Protein AF-A0A0V0H2Q5-F1 (afdb_monomer_lite)

Radius of gyration: 36.79 Å; chains: 1; bounding box: 63×20×111 Å

Organism: Solanum chacoense (NCBI:txid4108)

Sequence (90 aa):
MNKEEFAIEEKTYENPEGLKIKIIFSNLGRRYKKIGENLYLMIEKETVRLEDSLTAMVRITKENEEIDRKKRNRYNKTTSKTRKYSRSKK

pLDDT: mean 82.83, std 12.92, range [43.25, 96.25]

Structure (mmCIF, N/CA/C/O backbone):
data_AF-A0A0V0H2Q5-F1
#
_entry.id   AF-A0A0V0H2Q5-F1
#
loop_
_atom_site.group_PDB
_atom_site.id
_atom_site.type_symbol
_atom_site.label_atom_id
_atom_site.label_alt_id
_atom_site.label_comp_id
_atom_site.label_asym_id
_atom_site.label_entity_id
_atom_site.label_seq_id
_atom_site.pdbx_PDB_ins_code
_atom_site.Cartn_x
_atom_site.Cartn_y
_atom_site.Cartn_z
_atom_site.occupancy
_atom_site.B_iso_or_equiv
_atom_site.auth_seq_id
_atom_site.auth_comp_id
_atom_site.auth_asym_id
_atom_site.auth_atom_id
_atom_site.pdbx_PDB_model_num
ATOM 1 N N . MET A 1 1 ? 26.473 -9.275 -15.308 1.00 43.25 1 MET A N 1
ATOM 2 C CA . MET A 1 1 ? 25.621 -8.381 -16.123 1.00 43.25 1 MET A CA 1
ATOM 3 C C . MET A 1 1 ? 25.878 -8.719 -17.585 1.00 43.25 1 MET A C 1
ATOM 5 O O . MET A 1 1 ? 26.914 -8.326 -18.110 1.00 43.25 1 MET A O 1
ATOM 9 N N . ASN A 1 2 ? 25.015 -9.542 -18.190 1.00 45.72 2 ASN A N 1
ATOM 10 C CA . ASN A 1 2 ? 25.186 -10.009 -19.569 1.00 45.72 2 ASN A CA 1
ATOM 11 C C . ASN A 1 2 ? 24.998 -8.837 -20.533 1.00 45.72 2 ASN A C 1
ATOM 13 O O . ASN A 1 2 ? 23.936 -8.223 -20.567 1.00 45.72 2 ASN A O 1
ATOM 17 N N . LYS A 1 3 ? 26.050 -8.511 -21.287 1.00 52.09 3 LYS A N 1
ATOM 18 C CA . LYS A 1 3 ? 26.081 -7.422 -22.276 1.00 52.09 3 LYS A CA 1
ATOM 19 C C . LYS A 1 3 ? 25.355 -7.776 -23.586 1.00 52.09 3 LYS A C 1
ATOM 21 O O . LYS A 1 3 ? 25.287 -6.937 -24.475 1.00 52.09 3 LYS A O 1
ATOM 26 N N . GLU A 1 4 ? 24.809 -8.984 -23.699 1.00 51.84 4 GLU A N 1
ATOM 27 C CA . GLU A 1 4 ? 24.354 -9.558 -24.972 1.00 51.84 4 GLU A CA 1
ATOM 28 C C . GLU A 1 4 ? 22.920 -9.173 -25.383 1.00 51.84 4 GLU A C 1
ATOM 30 O O . GLU A 1 4 ? 22.571 -9.325 -26.543 1.00 51.84 4 GLU A O 1
ATOM 35 N N . GLU A 1 5 ? 22.095 -8.589 -24.503 1.00 54.12 5 GLU A N 1
AT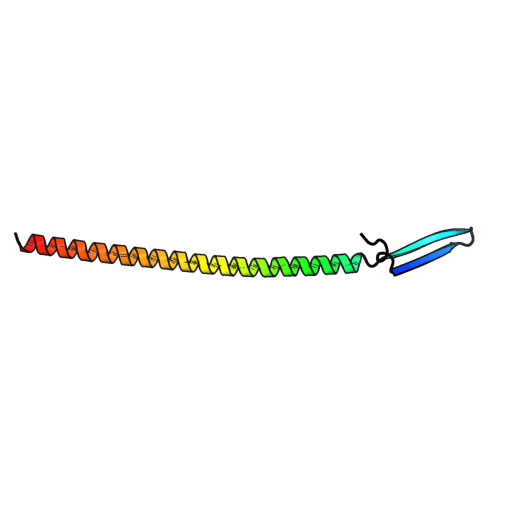OM 36 C CA . GLU A 1 5 ? 20.669 -8.321 -24.808 1.00 54.12 5 GLU A CA 1
ATOM 37 C C . GLU A 1 5 ? 20.319 -6.837 -25.055 1.00 54.12 5 GLU A C 1
ATOM 39 O O . GLU A 1 5 ? 19.168 -6.414 -24.896 1.00 54.12 5 GLU A O 1
ATOM 44 N N . PHE A 1 6 ? 21.291 -5.977 -25.377 1.00 57.53 6 PHE A N 1
ATOM 45 C CA . PHE A 1 6 ? 21.019 -4.535 -25.497 1.00 57.53 6 PHE A CA 1
ATOM 46 C C . PHE A 1 6 ? 20.711 -4.059 -26.918 1.00 57.53 6 PHE A C 1
ATOM 48 O O . PHE A 1 6 ? 19.846 -3.190 -27.065 1.00 57.53 6 PHE A O 1
ATOM 55 N N . ALA A 1 7 ? 21.364 -4.624 -27.932 1.00 59.69 7 ALA A N 1
ATOM 56 C CA . ALA A 1 7 ? 21.179 -4.256 -29.331 1.00 59.69 7 ALA A CA 1
ATOM 57 C C . ALA A 1 7 ? 20.267 -5.276 -30.025 1.00 59.69 7 ALA A C 1
ATOM 59 O O . ALA A 1 7 ? 20.544 -6.469 -30.007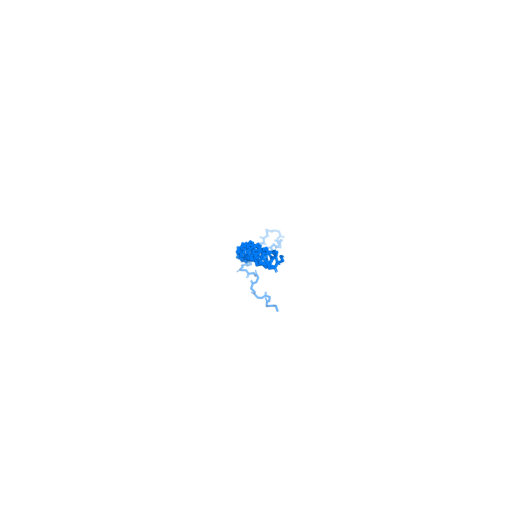 1.00 59.69 7 ALA A O 1
ATOM 60 N N . ILE A 1 8 ? 19.164 -4.800 -30.600 1.00 68.88 8 ILE A N 1
ATOM 61 C CA . ILE A 1 8 ? 18.222 -5.624 -31.374 1.00 68.88 8 ILE A CA 1
ATOM 62 C C . ILE A 1 8 ? 18.697 -5.717 -32.822 1.00 68.88 8 ILE A C 1
ATOM 64 O O . ILE A 1 8 ? 18.567 -6.752 -33.464 1.00 68.88 8 ILE A O 1
ATOM 68 N N . GLU A 1 9 ? 19.217 -4.603 -33.337 1.00 72.00 9 GLU A N 1
ATOM 69 C CA . GLU A 1 9 ? 19.595 -4.446 -34.733 1.00 72.00 9 GLU A CA 1
ATOM 70 C C . GLU A 1 9 ? 20.689 -3.377 -34.838 1.00 72.00 9 GLU A C 1
ATOM 72 O O . GLU A 1 9 ? 20.640 -2.344 -34.163 1.00 72.00 9 GLU A O 1
ATOM 77 N N . GLU A 1 10 ? 21.675 -3.619 -35.694 1.00 78.12 10 GLU A N 1
ATOM 78 C CA . GLU A 1 10 ? 22.735 -2.670 -36.024 1.00 78.12 10 GLU A CA 1
ATOM 79 C C . GLU A 1 10 ? 22.694 -2.403 -37.529 1.00 78.12 10 GLU A C 1
ATOM 81 O O . GLU A 1 10 ? 22.676 -3.339 -38.328 1.00 78.12 10 GLU A O 1
ATOM 86 N N . LYS A 1 11 ? 22.685 -1.126 -37.927 1.00 84.44 11 LYS A N 1
ATOM 87 C CA . LYS A 1 11 ? 22.800 -0.727 -39.335 1.00 84.44 11 LYS A CA 1
ATOM 88 C C . LYS A 1 11 ? 23.951 0.237 -39.521 1.00 84.44 11 LYS A C 1
ATOM 90 O O . LYS A 1 11 ? 24.039 1.252 -38.833 1.00 84.44 11 LYS A O 1
ATOM 95 N N . THR A 1 12 ? 24.811 -0.082 -40.479 1.00 86.12 12 THR A N 1
ATOM 96 C CA . THR A 1 12 ? 25.889 0.802 -40.916 1.00 86.12 12 THR A CA 1
ATOM 97 C C . THR A 1 12 ? 25.500 1.414 -42.250 1.00 86.12 12 THR A C 1
ATOM 99 O O . THR A 1 12 ? 25.160 0.695 -43.186 1.00 86.12 12 THR A O 1
ATOM 102 N N . TYR A 1 13 ? 25.544 2.737 -42.320 1.00 84.56 13 TYR A N 1
ATOM 103 C CA . TYR A 1 13 ? 25.323 3.510 -43.532 1.00 84.56 13 TYR A CA 1
ATOM 104 C C . TYR A 1 13 ? 26.640 4.151 -43.938 1.00 84.56 13 TYR A C 1
ATOM 106 O O . TYR A 1 13 ? 27.361 4.671 -43.088 1.00 84.56 13 TYR A O 1
ATOM 114 N N . GLU A 1 14 ? 26.944 4.113 -45.227 1.00 88.81 14 GLU A N 1
ATOM 115 C CA . GLU A 1 14 ? 28.131 4.729 -45.809 1.00 88.81 14 GLU A CA 1
ATOM 116 C C . GLU A 1 14 ? 27.678 5.770 -46.826 1.00 88.81 14 GLU A C 1
ATOM 118 O O . GLU A 1 14 ? 26.825 5.485 -47.670 1.00 88.81 14 GLU A O 1
ATOM 123 N N . ASN A 1 15 ? 28.195 6.992 -46.711 1.00 82.81 15 ASN A N 1
ATOM 124 C CA . ASN A 1 15 ? 27.952 8.010 -47.722 1.00 82.81 15 ASN A CA 1
ATOM 125 C C . ASN A 1 15 ? 28.931 7.833 -48.908 1.00 82.81 15 ASN A C 1
ATOM 127 O O . ASN A 1 15 ? 29.945 7.145 -48.777 1.00 82.81 15 ASN A O 1
ATOM 131 N N . PRO A 1 16 ? 28.678 8.479 -50.059 1.00 81.44 16 PRO A N 1
ATOM 132 C CA . PRO A 1 16 ? 29.572 8.407 -51.220 1.00 81.44 16 PRO A CA 1
ATOM 133 C C . PRO A 1 16 ? 31.000 8.932 -50.980 1.00 81.44 16 PRO A C 1
ATOM 135 O O . PRO A 1 16 ? 31.889 8.649 -51.774 1.00 81.44 16 PRO A O 1
ATOM 138 N N . GLU A 1 17 ? 31.228 9.681 -49.897 1.00 87.56 17 GLU A N 1
ATOM 139 C CA . GLU A 1 17 ? 32.542 10.192 -49.480 1.00 87.56 17 GLU A CA 1
ATOM 140 C C . GLU A 1 17 ? 33.274 9.240 -48.508 1.00 87.56 17 GLU A C 1
ATOM 142 O O . GLU A 1 17 ? 34.339 9.574 -47.993 1.00 87.56 17 GLU A O 1
ATOM 147 N N . GLY A 1 18 ? 32.718 8.050 -48.241 1.00 83.56 18 GLY A N 1
ATOM 148 C CA . GLY A 1 18 ? 33.313 7.025 -47.375 1.00 83.56 18 GLY A CA 1
ATOM 149 C C . GLY A 1 18 ? 33.093 7.233 -45.870 1.00 83.56 18 GLY A C 1
ATOM 150 O O . GLY A 1 18 ? 33.633 6.479 -45.056 1.00 83.56 18 GLY A O 1
ATOM 151 N N . LEU A 1 19 ? 32.293 8.224 -45.459 1.00 87.56 19 LEU A N 1
ATOM 152 C CA . LEU A 1 19 ? 31.897 8.411 -44.060 1.00 87.56 19 LEU A CA 1
ATOM 153 C C . LEU A 1 19 ? 30.884 7.339 -43.654 1.00 87.56 19 LEU A C 1
ATOM 155 O O . LEU A 1 19 ? 29.801 7.230 -44.234 1.00 87.56 19 LEU A O 1
ATOM 159 N N . LYS A 1 20 ? 31.226 6.577 -42.609 1.00 90.00 20 LYS A N 1
ATOM 160 C CA . LYS A 1 20 ? 30.400 5.493 -42.065 1.00 90.00 20 LYS A CA 1
ATOM 161 C C . LYS A 1 20 ? 29.723 5.916 -40.769 1.00 90.00 20 LYS A C 1
ATOM 163 O O . LYS A 1 20 ? 30.394 6.217 -39.785 1.00 90.00 20 LYS A O 1
ATOM 168 N N . ILE A 1 21 ? 28.395 5.872 -40.744 1.00 83.12 21 ILE A N 1
ATOM 169 C CA . ILE A 1 21 ? 27.587 6.051 -39.535 1.00 83.12 21 ILE A CA 1
ATOM 170 C C . ILE A 1 21 ? 27.016 4.694 -39.133 1.00 83.12 21 ILE A C 1
ATOM 172 O O . ILE A 1 21 ? 26.335 4.037 -39.919 1.00 83.12 21 ILE A O 1
ATOM 176 N N . LYS A 1 22 ? 27.268 4.286 -37.888 1.00 84.38 22 LYS A N 1
ATOM 177 C CA . LYS A 1 22 ? 26.723 3.063 -37.295 1.00 84.38 22 LYS A CA 1
ATOM 178 C C . LYS A 1 22 ? 25.602 3.419 -36.323 1.00 84.38 22 LYS A C 1
ATOM 180 O O . LYS A 1 22 ? 25.837 4.093 -35.323 1.00 84.38 22 LYS A O 1
ATOM 185 N N . ILE A 1 23 ? 24.391 2.958 -36.615 1.00 79.12 23 ILE A N 1
ATOM 186 C CA . ILE A 1 23 ? 23.210 3.144 -35.772 1.00 79.12 23 ILE A CA 1
ATOM 187 C C . ILE A 1 23 ? 22.914 1.831 -35.049 1.00 79.12 23 ILE A C 1
ATOM 189 O O . ILE A 1 23 ? 22.760 0.786 -35.683 1.00 79.12 23 ILE A O 1
ATOM 193 N N . ILE A 1 24 ? 22.812 1.901 -33.720 1.00 77.06 24 ILE A N 1
ATOM 194 C CA . ILE A 1 24 ? 22.486 0.767 -32.849 1.00 77.06 24 ILE A CA 1
ATOM 195 C C . ILE A 1 24 ? 21.060 0.957 -32.325 1.00 77.06 24 ILE A C 1
ATOM 197 O O . ILE A 1 24 ? 20.790 1.874 -31.547 1.00 77.06 24 ILE A O 1
ATOM 201 N N . PHE A 1 25 ? 20.144 0.079 -32.727 1.00 69.06 25 PHE A N 1
ATOM 202 C CA . PHE A 1 25 ? 18.768 0.076 -32.240 1.00 69.06 25 PHE A CA 1
ATOM 203 C C . PHE A 1 25 ? 18.665 -0.778 -30.974 1.00 69.06 25 PHE A C 1
ATOM 205 O O . PHE A 1 25 ? 19.040 -1.952 -30.964 1.00 69.06 25 PHE A O 1
ATOM 212 N N . SER A 1 26 ? 18.148 -0.195 -29.888 1.00 73.69 26 SER A N 1
ATOM 213 C CA . SER A 1 26 ? 18.077 -0.850 -28.576 1.00 73.69 26 SER A CA 1
ATOM 214 C C . SER A 1 26 ? 16.661 -0.893 -28.000 1.00 73.69 26 SER A C 1
ATOM 216 O O . SER A 1 26 ? 15.845 0.004 -28.201 1.00 73.69 26 SER A O 1
ATOM 218 N N . ASN A 1 27 ? 16.381 -1.925 -27.197 1.00 72.88 27 ASN A N 1
ATOM 219 C CA . ASN A 1 27 ? 15.089 -2.129 -26.521 1.00 72.88 27 ASN A CA 1
ATOM 220 C C . ASN A 1 27 ? 14.947 -1.320 -25.210 1.00 72.88 27 ASN A C 1
ATOM 222 O O . ASN A 1 27 ? 14.134 -1.656 -24.345 1.00 72.88 27 ASN A O 1
ATOM 226 N N . LEU A 1 28 ? 15.768 -0.283 -25.003 1.00 70.94 28 LEU A N 1
ATOM 227 C CA . LEU A 1 28 ? 15.837 0.461 -23.736 1.00 70.94 28 LEU A CA 1
ATOM 228 C C . LEU A 1 28 ? 14.484 1.080 -23.350 1.00 70.94 28 LEU A C 1
ATOM 230 O O . LEU A 1 28 ? 14.022 0.866 -22.231 1.00 70.94 28 LEU A O 1
ATOM 234 N N . GLY A 1 29 ? 13.794 1.742 -24.284 1.00 68.81 29 GLY A N 1
ATOM 235 C CA . GLY A 1 29 ? 12.499 2.382 -24.014 1.00 68.81 29 GLY A CA 1
ATOM 236 C C . GLY A 1 29 ? 11.412 1.414 -23.526 1.00 68.81 29 GLY A C 1
ATOM 237 O O . GLY A 1 29 ? 10.725 1.697 -22.546 1.00 68.81 29 GLY A O 1
ATOM 238 N N . ARG A 1 30 ? 11.293 0.226 -24.142 1.00 70.94 30 ARG A N 1
ATOM 239 C CA . ARG A 1 30 ? 10.326 -0.806 -23.713 1.00 70.94 30 ARG A CA 1
ATOM 240 C C . ARG A 1 30 ? 10.640 -1.351 -22.319 1.00 70.94 30 ARG A C 1
ATOM 242 O O . ARG A 1 30 ? 9.722 -1.614 -21.547 1.00 70.94 30 ARG A O 1
ATOM 249 N N . ARG A 1 31 ? 11.925 -1.503 -21.983 1.00 68.19 31 ARG A N 1
ATOM 250 C CA . ARG A 1 31 ? 12.356 -1.978 -20.660 1.00 68.19 31 ARG A CA 1
ATOM 251 C C . ARG A 1 31 ? 12.051 -0.964 -19.564 1.00 68.19 31 ARG A C 1
ATOM 253 O O . ARG A 1 31 ? 11.452 -1.345 -18.564 1.00 68.19 31 ARG A O 1
ATOM 260 N N . TYR A 1 32 ? 12.385 0.311 -19.768 1.00 72.50 32 TYR A N 1
ATOM 261 C CA . TYR A 1 32 ? 12.054 1.356 -18.795 1.00 72.50 32 TYR A CA 1
ATOM 262 C C . TYR A 1 32 ? 10.542 1.505 -18.601 1.00 72.50 32 TYR A C 1
ATOM 264 O O . TYR A 1 32 ? 10.098 1.631 -17.464 1.00 72.50 32 TYR A O 1
ATOM 272 N N . LYS A 1 33 ? 9.746 1.383 -19.674 1.00 72.81 33 LYS A N 1
ATOM 273 C CA . LYS A 1 33 ? 8.279 1.364 -19.576 1.00 72.81 33 LYS A CA 1
ATOM 274 C C . LYS A 1 33 ? 7.775 0.215 -18.692 1.00 72.81 33 LYS A C 1
ATOM 276 O O . LYS A 1 33 ? 7.023 0.460 -17.758 1.00 72.81 33 LYS A O 1
ATOM 281 N N . LYS A 1 34 ? 8.256 -1.013 -18.924 1.00 75.12 34 LYS A N 1
ATOM 282 C CA . LYS A 1 34 ? 7.879 -2.200 -18.134 1.00 75.12 34 LYS A CA 1
ATOM 283 C C . LYS A 1 34 ? 8.283 -2.083 -16.658 1.00 75.12 34 LYS A C 1
ATOM 285 O O . LYS A 1 34 ? 7.544 -2.511 -15.777 1.00 75.12 34 LYS A O 1
ATOM 290 N N . ILE A 1 35 ? 9.456 -1.510 -16.377 1.00 76.94 35 ILE A N 1
ATOM 291 C CA . ILE A 1 35 ? 9.906 -1.247 -15.001 1.00 76.94 35 ILE A CA 1
ATOM 292 C C . ILE A 1 35 ? 8.992 -0.212 -14.335 1.00 76.94 35 ILE A C 1
ATOM 294 O O . ILE A 1 35 ? 8.562 -0.429 -13.206 1.00 76.94 35 ILE A O 1
ATOM 298 N N . GLY A 1 36 ? 8.654 0.872 -15.039 1.00 76.50 36 GLY A N 1
ATOM 299 C CA . GLY A 1 36 ? 7.736 1.899 -14.545 1.00 76.50 36 GLY A CA 1
ATOM 300 C C . GLY A 1 36 ? 6.343 1.353 -14.225 1.00 76.50 36 GLY A C 1
ATOM 301 O O . GLY A 1 36 ? 5.825 1.617 -13.146 1.00 76.50 36 GLY A O 1
ATOM 302 N N . GLU A 1 37 ? 5.770 0.536 -15.114 1.00 83.56 37 GLU A N 1
ATOM 303 C CA . GLU A 1 37 ? 4.469 -0.122 -14.904 1.00 83.56 37 GLU A CA 1
ATOM 304 C C . GLU A 1 37 ? 4.479 -1.041 -13.671 1.00 83.56 37 GLU A C 1
ATOM 306 O O . GLU A 1 37 ? 3.561 -0.997 -12.852 1.00 83.56 37 GLU A O 1
ATOM 311 N N . ASN A 1 38 ? 5.544 -1.829 -13.488 1.00 86.44 38 ASN A N 1
ATOM 312 C CA . ASN A 1 38 ? 5.687 -2.691 -12.314 1.00 86.44 38 ASN A CA 1
ATOM 313 C C . ASN A 1 38 ? 5.814 -1.892 -11.011 1.00 86.44 38 ASN A C 1
ATOM 315 O O . ASN A 1 38 ? 5.203 -2.262 -10.008 1.00 86.44 38 ASN A O 1
ATOM 319 N N . LEU A 1 39 ? 6.594 -0.808 -11.014 1.00 85.50 39 LEU A N 1
ATOM 320 C CA . LEU A 1 39 ? 6.744 0.064 -9.848 1.00 85.50 39 LEU A CA 1
ATOM 321 C C . LEU A 1 39 ? 5.422 0.741 -9.487 1.00 85.50 39 LEU A C 1
ATOM 323 O O . LEU A 1 39 ? 5.055 0.764 -8.315 1.00 85.50 39 LEU A O 1
ATOM 327 N N . TYR A 1 40 ? 4.686 1.231 -10.486 1.00 88.81 40 TYR A N 1
ATOM 328 C CA . TYR A 1 40 ? 3.365 1.820 -10.286 1.00 88.81 40 TYR A CA 1
ATOM 329 C C . TYR A 1 40 ? 2.403 0.826 -9.625 1.00 88.81 40 TYR A C 1
ATOM 331 O O . TYR A 1 40 ? 1.815 1.136 -8.592 1.00 88.81 40 TYR A O 1
ATOM 339 N N . LEU A 1 41 ? 2.332 -0.404 -10.144 1.00 92.19 41 LEU A N 1
ATOM 340 C CA . LEU A 1 41 ? 1.477 -1.455 -9.589 1.00 92.19 41 LEU A CA 1
ATOM 341 C C . LEU A 1 41 ? 1.867 -1.847 -8.152 1.00 92.19 41 LEU A C 1
ATOM 343 O O . LEU A 1 41 ? 1.004 -2.181 -7.341 1.00 92.19 41 LEU A O 1
ATOM 347 N N . MET A 1 42 ? 3.164 -1.850 -7.827 1.00 93.56 42 MET A N 1
ATOM 348 C CA . MET A 1 42 ? 3.629 -2.115 -6.462 1.00 93.56 42 MET A CA 1
ATOM 349 C C . MET A 1 42 ? 3.199 -1.010 -5.498 1.00 93.56 42 MET A C 1
ATOM 351 O O . MET A 1 42 ? 2.711 -1.319 -4.413 1.00 93.56 42 MET A O 1
ATOM 355 N N . ILE A 1 43 ? 3.354 0.253 -5.901 1.00 92.19 43 ILE A N 1
ATOM 356 C CA . ILE A 1 43 ? 2.955 1.408 -5.092 1.00 92.19 43 ILE A CA 1
ATOM 357 C C . ILE A 1 43 ? 1.444 1.385 -4.860 1.00 92.19 43 ILE A C 1
ATOM 359 O O . ILE A 1 43 ? 1.018 1.483 -3.717 1.00 92.19 43 ILE A O 1
ATOM 363 N N . GLU A 1 44 ? 0.647 1.172 -5.908 1.00 94.00 44 GLU A N 1
ATOM 364 C CA . GLU A 1 44 ? -0.819 1.138 -5.827 1.00 94.00 44 GLU A CA 1
ATOM 365 C C . GLU A 1 44 ? -1.332 0.048 -4.866 1.00 94.00 44 GLU A C 1
ATOM 367 O O . GLU A 1 44 ? -2.215 0.279 -4.035 1.00 94.00 44 GLU A O 1
ATOM 372 N N . LYS A 1 45 ? -0.734 -1.148 -4.918 1.00 95.38 45 LYS A N 1
ATOM 373 C CA . LYS A 1 45 ? -1.073 -2.236 -3.989 1.00 95.38 45 LYS A CA 1
ATOM 374 C C . LYS A 1 45 ? -0.721 -1.899 -2.545 1.00 95.38 45 LYS A C 1
ATOM 376 O O . LYS A 1 45 ? -1.476 -2.251 -1.639 1.00 95.38 45 LYS A O 1
ATOM 381 N N . GLU A 1 46 ? 0.423 -1.260 -2.325 1.00 94.12 46 GLU A N 1
ATOM 382 C CA . GLU A 1 46 ? 0.857 -0.889 -0.981 1.00 94.12 46 GLU A CA 1
ATOM 383 C C . GLU A 1 46 ? 0.005 0.251 -0.412 1.00 94.12 46 GLU A C 1
ATOM 385 O O . GLU A 1 46 ? -0.372 0.201 0.757 1.00 94.12 46 GLU A O 1
ATOM 390 N N . THR A 1 47 ? -0.398 1.223 -1.239 1.00 93.56 47 THR A N 1
ATOM 391 C CA . THR A 1 47 ? -1.302 2.300 -0.811 1.00 93.56 47 THR A CA 1
ATOM 392 C C . THR A 1 47 ? -2.647 1.756 -0.344 1.00 93.56 47 THR A C 1
ATOM 394 O O . THR A 1 47 ? -3.088 2.111 0.745 1.00 93.56 47 THR A O 1
ATOM 397 N N . VAL A 1 48 ? -3.245 0.813 -1.082 1.00 95.06 48 VAL A N 1
ATOM 398 C CA . VAL A 1 48 ? -4.525 0.192 -0.690 1.00 95.06 48 VAL A CA 1
ATOM 399 C C . VAL A 1 48 ? -4.390 -0.559 0.639 1.00 95.06 48 VAL A C 1
ATOM 401 O O . VAL A 1 48 ? -5.218 -0.410 1.535 1.00 95.06 48 VAL A O 1
ATOM 404 N N . ARG A 1 49 ? -3.306 -1.325 0.824 1.00 95.81 49 ARG A N 1
ATOM 405 C CA . ARG A 1 49 ? -3.044 -2.041 2.088 1.00 95.81 49 ARG A CA 1
ATOM 406 C C . ARG A 1 49 ? -2.906 -1.101 3.282 1.00 95.81 49 ARG A C 1
ATOM 408 O O . ARG A 1 49 ? -3.370 -1.429 4.378 1.00 95.81 49 ARG A O 1
ATOM 415 N N . LEU A 1 50 ? -2.246 0.040 3.093 1.00 96.06 50 LEU A N 1
ATOM 416 C CA . LEU A 1 50 ? -2.079 1.043 4.140 1.00 96.06 50 LEU A CA 1
ATOM 417 C C . LEU A 1 50 ? -3.406 1.730 4.484 1.00 96.06 50 LEU A C 1
ATOM 419 O O . LEU A 1 50 ? -3.685 1.931 5.665 1.00 96.06 50 LEU A O 1
ATOM 423 N N . GLU A 1 51 ? -4.244 2.032 3.492 1.00 94.44 51 GLU A N 1
ATOM 424 C CA . GLU A 1 51 ? -5.590 2.585 3.700 1.00 94.44 51 GLU A CA 1
ATOM 425 C C . GLU A 1 51 ? -6.493 1.620 4.482 1.00 94.44 51 GLU A C 1
ATOM 427 O O . GLU A 1 51 ? -7.148 2.022 5.452 1.00 94.44 51 GLU A O 1
ATOM 432 N N . ASP A 1 52 ? -6.475 0.334 4.128 1.00 94.25 52 ASP A N 1
ATOM 433 C CA . ASP A 1 52 ? -7.198 -0.710 4.860 1.00 94.25 52 ASP A CA 1
ATOM 434 C C . ASP A 1 52 ? -6.700 -0.833 6.306 1.00 94.25 52 ASP A C 1
ATOM 436 O O . ASP A 1 52 ? -7.496 -0.882 7.252 1.00 94.25 52 ASP A O 1
ATOM 440 N N . SER A 1 53 ? -5.377 -0.826 6.496 1.00 95.25 53 SER A N 1
ATOM 441 C CA . SER A 1 53 ? -4.744 -0.897 7.819 1.00 95.25 53 SER A CA 1
ATOM 442 C C . SER A 1 53 ? -5.118 0.303 8.689 1.00 95.25 53 SER A C 1
ATOM 444 O O . SER A 1 53 ? -5.475 0.142 9.860 1.00 95.25 53 SER A O 1
ATOM 446 N N . LEU A 1 54 ? -5.101 1.509 8.117 1.00 95.75 54 LEU A N 1
ATOM 447 C CA . LEU A 1 54 ? -5.517 2.730 8.799 1.00 95.75 54 LEU A CA 1
ATOM 448 C C . LEU A 1 54 ? -6.997 2.663 9.185 1.00 95.75 54 LEU A C 1
ATOM 450 O O . LEU A 1 54 ? -7.365 2.979 10.318 1.00 95.75 54 LEU A O 1
ATOM 454 N N . THR A 1 55 ? -7.846 2.188 8.277 1.00 94.69 55 THR A N 1
ATOM 455 C CA . THR A 1 55 ? -9.279 2.014 8.533 1.00 94.69 55 THR A CA 1
ATOM 456 C C . THR A 1 55 ? -9.525 1.031 9.677 1.00 94.69 55 THR A C 1
ATOM 458 O O . THR A 1 55 ? -10.348 1.300 10.558 1.00 94.69 55 THR A O 1
ATOM 461 N N . ALA A 1 56 ? -8.798 -0.088 9.714 1.00 95.56 56 ALA A N 1
ATOM 462 C CA . ALA A 1 56 ? -8.870 -1.045 10.812 1.00 95.56 56 ALA A CA 1
ATOM 463 C C . ALA A 1 56 ? -8.424 -0.419 12.142 1.00 95.56 56 ALA A C 1
ATOM 465 O O . ALA A 1 56 ? -9.119 -0.558 13.150 1.00 95.56 56 ALA A O 1
ATOM 466 N N . MET A 1 57 ? -7.325 0.339 12.139 1.00 96.00 57 MET A N 1
ATOM 467 C CA . MET A 1 57 ? -6.829 1.033 13.329 1.00 96.00 57 MET A CA 1
ATOM 468 C C . MET A 1 57 ? -7.859 2.024 13.886 1.00 96.00 57 MET A C 1
ATOM 470 O O . MET A 1 57 ? -8.103 2.035 15.091 1.00 96.00 57 MET A O 1
ATOM 474 N N . VAL A 1 58 ? -8.519 2.799 13.018 1.00 96.06 58 VAL A N 1
ATOM 475 C CA . VAL A 1 58 ? -9.584 3.740 13.407 1.00 96.06 58 VAL A CA 1
ATOM 476 C C . VAL A 1 58 ? -10.799 3.020 14.002 1.00 96.06 58 VAL A C 1
ATOM 478 O O . VAL A 1 58 ? -11.452 3.539 14.909 1.00 96.06 58 VAL A O 1
ATOM 481 N N . ARG A 1 59 ? -11.137 1.823 13.509 1.00 94.62 59 ARG A N 1
ATOM 482 C CA . ARG A 1 59 ? -12.213 1.013 14.104 1.00 94.62 59 ARG A CA 1
ATOM 483 C C . A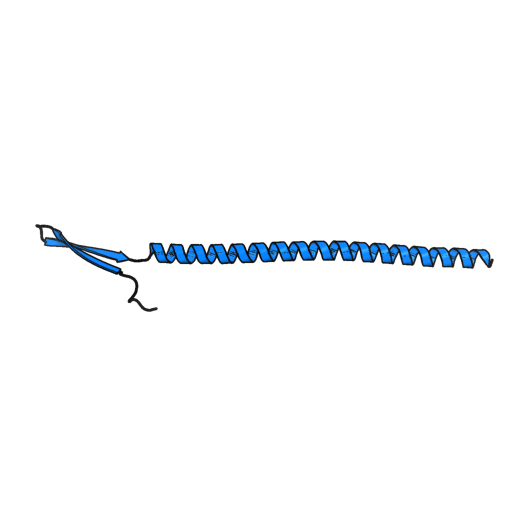RG A 1 59 ? -11.834 0.534 15.503 1.00 94.62 59 ARG A C 1
ATOM 485 O O . ARG A 1 59 ? -12.633 0.692 16.421 1.00 94.62 59 ARG A O 1
ATOM 492 N N . ILE A 1 60 ? -10.614 0.024 15.668 1.00 95.94 60 ILE A N 1
ATOM 493 C CA . ILE A 1 60 ? -10.104 -0.468 16.955 1.00 95.94 60 ILE A CA 1
ATOM 494 C C . ILE A 1 60 ? -10.068 0.654 17.997 1.00 95.94 60 ILE A C 1
ATOM 496 O O . ILE A 1 60 ? -10.491 0.452 19.133 1.00 95.94 60 ILE A O 1
ATOM 500 N N . THR A 1 61 ? -9.599 1.852 17.635 1.00 95.81 61 THR A N 1
ATOM 501 C CA . THR A 1 61 ? -9.572 2.986 18.571 1.00 95.81 61 THR A CA 1
ATOM 502 C C . THR A 1 61 ? -10.973 3.379 19.025 1.00 95.81 61 THR A C 1
ATOM 504 O O . THR A 1 61 ? -11.194 3.513 20.227 1.00 95.81 61 THR A O 1
ATOM 507 N N . LYS A 1 62 ? -11.943 3.465 18.106 1.00 95.88 62 LYS A N 1
ATOM 508 C CA . LYS A 1 62 ? -13.348 3.742 18.458 1.00 95.88 62 LYS A CA 1
ATOM 509 C C . LYS A 1 62 ? -13.948 2.673 19.372 1.00 95.88 62 LYS A C 1
ATOM 511 O O . LYS A 1 62 ? -14.653 3.001 20.326 1.00 95.88 62 LYS A O 1
ATOM 516 N N . GLU A 1 63 ? -13.675 1.401 19.097 1.00 96.00 63 GLU A N 1
ATOM 517 C CA . GLU A 1 63 ? -14.160 0.297 19.928 1.00 96.00 63 GLU A CA 1
ATOM 518 C C . GLU A 1 63 ? -13.563 0.357 21.343 1.00 96.00 63 GLU A C 1
ATOM 520 O O . GLU A 1 63 ? -14.294 0.251 22.332 1.00 96.00 63 GLU A O 1
ATOM 525 N N . ASN A 1 64 ? -12.260 0.627 21.454 1.00 96.25 64 ASN A N 1
ATOM 526 C CA . ASN A 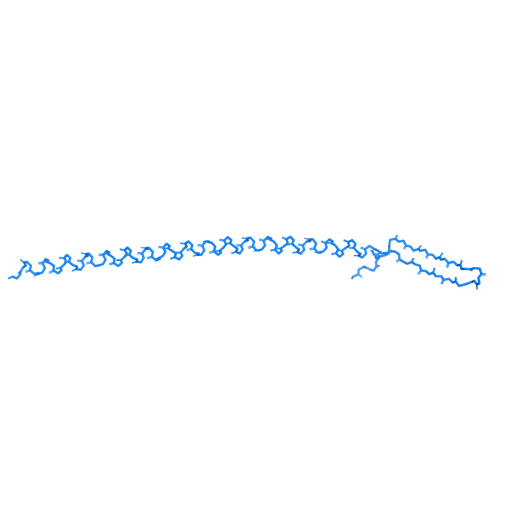1 64 ? -11.580 0.792 22.739 1.00 96.25 64 ASN A CA 1
ATOM 527 C C . ASN A 1 64 ? -12.149 1.964 23.553 1.00 96.25 64 ASN A C 1
ATOM 529 O O . ASN A 1 64 ? -12.422 1.809 24.746 1.00 96.25 64 ASN A O 1
ATOM 533 N N . GLU A 1 65 ? -12.406 3.110 22.918 1.00 95.69 65 GLU A N 1
ATOM 534 C CA . GLU A 1 65 ? -13.062 4.253 23.566 1.00 95.69 65 GLU A CA 1
ATOM 535 C C . GLU A 1 65 ? -14.454 3.884 24.106 1.00 95.69 65 GLU A C 1
ATOM 537 O O . GLU A 1 65 ? -14.836 4.271 25.220 1.00 95.69 65 GLU A O 1
ATOM 542 N N . GLU A 1 66 ? -15.226 3.100 23.350 1.00 95.75 66 GLU A N 1
ATOM 543 C CA . GLU A 1 66 ? -16.549 2.660 23.781 1.00 95.75 66 GLU A CA 1
ATOM 544 C C . GLU A 1 66 ? -16.477 1.673 24.957 1.00 95.75 66 GLU A C 1
ATOM 546 O O . GLU A 1 66 ? -17.265 1.780 25.910 1.00 95.75 66 GLU A O 1
ATOM 551 N N . ILE A 1 67 ? -15.528 0.734 24.922 1.00 95.69 67 ILE A N 1
ATOM 552 C CA . ILE A 1 67 ? -15.258 -0.209 26.013 1.00 95.69 67 ILE A CA 1
ATOM 553 C C . ILE A 1 67 ? -14.909 0.555 27.291 1.00 95.69 67 ILE A C 1
ATOM 555 O O . ILE A 1 67 ? -15.503 0.295 28.347 1.00 95.69 67 ILE A O 1
ATOM 559 N N . ASP A 1 68 ? -14.016 1.538 27.200 1.00 94.75 68 ASP A N 1
ATOM 560 C CA . ASP A 1 68 ? -13.614 2.370 28.330 1.00 94.75 68 ASP A CA 1
ATOM 561 C C . ASP A 1 68 ? -14.789 3.159 28.901 1.00 94.75 68 ASP A C 1
ATOM 563 O O . ASP A 1 68 ? -15.010 3.171 30.119 1.00 94.75 68 ASP A O 1
ATOM 567 N N . ARG A 1 69 ? -15.618 3.749 28.035 1.00 95.25 69 ARG A N 1
ATOM 568 C CA . ARG A 1 69 ? -16.849 4.433 28.447 1.00 95.25 69 ARG A CA 1
ATOM 569 C C . ARG A 1 69 ? -17.794 3.485 29.191 1.00 95.25 69 ARG A C 1
ATOM 571 O O . ARG A 1 69 ? -18.287 3.820 30.272 1.00 95.25 69 ARG A O 1
ATOM 578 N N . LYS A 1 70 ? -18.021 2.272 28.669 1.00 94.94 70 LYS A N 1
ATOM 579 C CA . LYS A 1 70 ? -18.855 1.241 29.322 1.00 94.94 70 LYS A CA 1
ATOM 580 C C . LYS A 1 70 ? -18.273 0.811 30.669 1.00 94.94 70 LYS A C 1
ATOM 582 O O . LYS A 1 70 ? -19.023 0.603 31.628 1.00 94.94 70 LYS A O 1
ATOM 587 N N . LYS A 1 71 ? -16.950 0.675 30.771 1.00 93.94 71 LYS A N 1
ATOM 588 C CA . LYS A 1 71 ? -16.250 0.310 32.011 1.00 93.94 71 LYS A CA 1
ATOM 589 C C . LYS A 1 71 ? -16.406 1.397 33.077 1.00 93.94 71 LYS A C 1
ATOM 591 O O . LYS A 1 71 ? -16.824 1.079 34.192 1.00 93.94 71 LYS A O 1
ATOM 596 N N . ARG A 1 72 ? -16.188 2.670 32.722 1.00 91.81 72 ARG A N 1
ATOM 597 C CA . ARG A 1 72 ? -16.403 3.821 33.622 1.00 91.81 72 ARG A CA 1
ATOM 598 C C . ARG A 1 72 ? -17.848 3.896 34.112 1.00 91.81 72 ARG A C 1
ATOM 60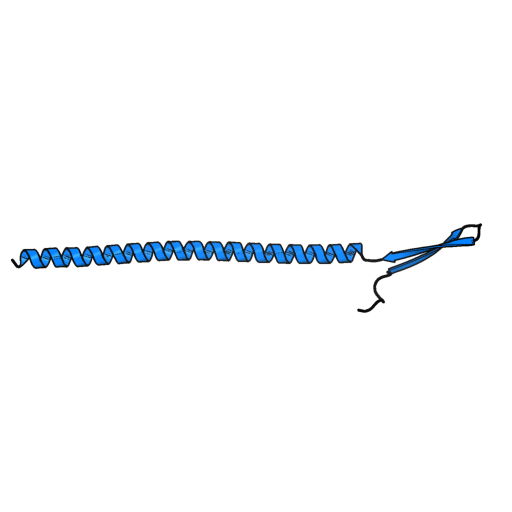0 O O . ARG A 1 72 ? -18.085 4.014 35.311 1.00 91.81 72 ARG A O 1
ATOM 607 N N . ASN A 1 73 ? -18.820 3.739 33.216 1.00 91.88 73 ASN A N 1
ATOM 608 C CA . ASN A 1 73 ? -20.237 3.771 33.586 1.00 91.88 73 ASN A CA 1
ATOM 609 C C . ASN A 1 73 ? -20.615 2.645 34.559 1.00 91.88 73 ASN A C 1
ATOM 611 O O . ASN A 1 73 ? -21.344 2.882 35.525 1.00 91.88 73 ASN A O 1
ATOM 615 N N . ARG A 1 74 ? -20.093 1.428 34.353 1.00 91.12 74 ARG A N 1
ATOM 616 C CA . ARG A 1 74 ? -20.287 0.312 35.293 1.00 91.12 74 ARG A CA 1
ATOM 617 C C . ARG A 1 74 ? -19.698 0.619 36.666 1.00 91.12 74 ARG A C 1
ATOM 619 O O . ARG A 1 74 ? -20.400 0.444 37.659 1.00 91.12 74 ARG A O 1
ATOM 626 N N . TYR A 1 75 ? -18.468 1.126 36.714 1.00 91.38 75 TYR A N 1
ATOM 627 C CA . TYR A 1 75 ? -17.809 1.518 37.961 1.00 91.38 75 TYR A CA 1
ATOM 628 C C . TYR A 1 75 ? -18.582 2.614 38.718 1.00 91.38 75 TYR A C 1
ATOM 630 O O . TYR A 1 75 ? -18.811 2.522 39.924 1.00 91.38 75 TYR A O 1
ATOM 638 N N . ASN A 1 76 ? -19.079 3.630 38.013 1.00 88.06 76 ASN A N 1
ATOM 639 C CA . ASN A 1 76 ? -19.890 4.691 38.618 1.00 88.06 76 ASN A CA 1
ATOM 640 C C . ASN A 1 76 ? -21.237 4.160 39.146 1.00 88.06 76 ASN A C 1
ATOM 642 O O . ASN A 1 76 ? -21.732 4.585 40.194 1.00 88.06 76 ASN A O 1
ATOM 646 N N . LYS A 1 77 ? -21.841 3.186 38.454 1.00 88.25 77 LYS A N 1
ATOM 647 C CA . LYS A 1 77 ? -23.096 2.551 38.881 1.00 88.25 77 LYS A CA 1
ATOM 648 C C . LYS A 1 77 ? -22.915 1.666 40.117 1.00 88.25 77 LYS A C 1
ATOM 650 O O . LYS A 1 77 ? -23.792 1.645 40.978 1.00 88.25 77 LYS A O 1
ATOM 655 N N . THR A 1 78 ? -21.805 0.937 40.229 1.00 87.12 78 THR A N 1
ATOM 656 C CA . THR A 1 78 ? -21.519 0.119 41.418 1.00 87.12 78 THR A CA 1
ATOM 657 C C . THR A 1 78 ? -21.216 1.004 42.620 1.00 87.12 78 THR A C 1
ATOM 659 O O . THR A 1 78 ? -21.881 0.878 43.642 1.00 87.12 78 THR A O 1
ATOM 662 N N . THR A 1 79 ? -20.311 1.973 42.478 1.00 82.62 79 THR A N 1
ATOM 663 C CA . THR A 1 79 ? -19.942 2.908 43.557 1.00 82.62 79 THR A CA 1
ATOM 664 C C . THR A 1 79 ? -21.134 3.710 44.090 1.00 82.62 79 THR A C 1
ATOM 666 O O . THR A 1 79 ? -21.283 3.869 45.304 1.00 82.62 79 THR A O 1
ATOM 669 N N . SER A 1 80 ? -22.029 4.177 43.214 1.00 81.81 80 SER A N 1
ATOM 670 C CA . SER A 1 80 ? -23.259 4.870 43.623 1.00 81.81 80 SER A CA 1
ATOM 671 C C . SER A 1 80 ? -24.247 3.960 44.365 1.00 81.81 80 SER A C 1
ATOM 673 O O . SER A 1 80 ? -24.829 4.396 45.360 1.00 81.81 80 SER A O 1
ATOM 675 N N . LYS A 1 81 ? -24.410 2.694 43.951 1.00 80.25 81 LYS A N 1
ATOM 676 C CA . LYS A 1 81 ? -25.212 1.703 44.694 1.00 80.25 81 LYS A CA 1
ATOM 677 C C . LYS A 1 81 ? -24.640 1.443 46.088 1.00 80.25 81 LYS A C 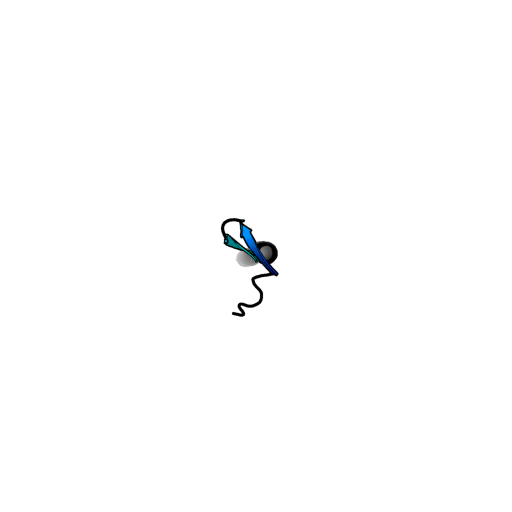1
ATOM 679 O O . LYS A 1 81 ? -25.389 1.502 47.061 1.00 80.25 81 LYS A O 1
ATOM 684 N N . THR A 1 82 ? -23.328 1.230 46.199 1.00 78.94 82 THR A N 1
ATOM 685 C CA . THR A 1 82 ? -22.663 0.981 47.488 1.00 78.94 82 THR A CA 1
ATOM 686 C C . THR A 1 82 ? -22.836 2.165 48.441 1.00 78.94 82 THR A C 1
ATOM 688 O O . THR A 1 82 ? -23.171 1.970 49.606 1.00 78.94 82 THR A O 1
ATOM 691 N N . ARG A 1 83 ? -22.700 3.401 47.936 1.00 79.06 83 ARG A N 1
ATOM 692 C CA . ARG A 1 83 ? -22.927 4.637 48.710 1.00 79.06 83 ARG A CA 1
ATOM 693 C C . ARG A 1 83 ? -24.369 4.810 49.199 1.00 79.06 83 ARG A C 1
ATOM 695 O O . ARG A 1 83 ? -24.572 5.356 50.278 1.00 79.06 83 ARG A O 1
ATOM 702 N N . LYS A 1 84 ? -25.374 4.394 48.420 1.00 78.88 84 LYS A N 1
ATOM 703 C CA . LYS A 1 84 ? -26.783 4.441 48.854 1.00 78.88 84 LYS A CA 1
ATOM 704 C C . LYS A 1 84 ? -27.054 3.428 49.967 1.00 78.88 84 LYS A C 1
ATOM 706 O O . LYS A 1 84 ? -27.674 3.782 50.961 1.00 78.88 84 LYS A O 1
ATOM 711 N N . TYR A 1 85 ? -26.539 2.209 49.822 1.00 76.19 85 TYR A N 1
ATOM 712 C CA . TYR A 1 85 ? -26.733 1.138 50.800 1.00 76.19 85 TYR A CA 1
ATOM 713 C C . TYR A 1 85 ? -26.049 1.417 52.147 1.00 76.19 85 TYR A C 1
ATOM 715 O O . TYR A 1 85 ? -26.599 1.113 53.200 1.00 76.19 85 TYR A O 1
ATOM 723 N N . SER A 1 86 ? -24.862 2.031 52.144 1.00 73.81 86 SER A N 1
ATOM 724 C CA . SER A 1 86 ? -24.193 2.431 53.389 1.00 73.81 86 SER A CA 1
ATOM 725 C C . SER A 1 86 ? -24.903 3.582 54.106 1.00 73.81 86 SER A C 1
ATOM 727 O O . SER A 1 86 ? -24.861 3.648 55.330 1.00 73.81 86 SER A O 1
ATOM 729 N N . ARG A 1 87 ? -25.584 4.467 53.365 1.00 71.88 87 ARG A N 1
ATOM 730 C CA . ARG A 1 87 ? -26.408 5.542 53.936 1.00 71.88 87 ARG A CA 1
ATOM 731 C C . ARG A 1 87 ? -27.721 5.048 54.534 1.00 71.88 87 ARG A C 1
ATOM 733 O O . ARG A 1 87 ? -28.142 5.618 55.522 1.00 71.88 87 ARG A O 1
ATOM 740 N N . SER A 1 88 ? -28.345 4.011 53.975 1.00 71.56 88 SER A N 1
ATOM 741 C CA . SER A 1 88 ? -29.594 3.446 54.515 1.00 71.56 88 SER A CA 1
ATOM 742 C C . SER A 1 88 ? -29.398 2.564 55.754 1.00 71.56 88 SER A C 1
ATOM 744 O O . SER A 1 88 ? -30.375 2.093 56.321 1.00 71.56 88 SER A O 1
ATOM 746 N N . LYS A 1 89 ? -28.146 2.261 56.119 1.00 70.62 89 LYS A N 1
ATOM 747 C CA . LYS A 1 89 ? -27.780 1.483 57.314 1.00 70.62 89 LYS A CA 1
ATOM 748 C C . LYS A 1 89 ? -27.326 2.349 58.497 1.00 70.62 89 LYS A C 1
ATOM 750 O O . LYS A 1 89 ? -26.975 1.790 59.532 1.00 70.62 89 LYS A O 1
ATOM 755 N N . LYS A 1 90 ? -27.270 3.669 58.316 1.00 58.25 90 LYS A N 1
ATOM 756 C CA . LYS A 1 90 ? -27.104 4.660 59.384 1.00 58.25 90 LYS A CA 1
ATOM 757 C C . LYS A 1 90 ? -28.467 5.231 59.731 1.00 58.25 90 LYS A C 1
ATOM 759 O O . LYS A 1 90 ? -28.640 5.555 60.919 1.00 58.25 90 LYS A O 1
#

Secondary structure (DSSP, 8-state):
--GGGSEEEEEEEE-TTS-EEEEEEESHHHHHHHHHHHHHHHHHHHHHHHHHHHHHHHHHHHHHHHHHHHHHHHHHHHHHHHHHHHHTT-

Foldseek 3Di:
DDPPQFFPDWDWDADPVGDIDIDTDGPVVVVVVVVVVVVVVVVVVVVVVVVVVVVVVVVVVVVVVVVVVVVVVVVVVVVVVVVVVVVVVD